Protein AF-A0A2P2PIE1-F1 (afdb_monomer_lite)

Foldseek 3Di:
DVVLCVVLVVLLVVLCDVQCDDPHHNDDPVSVVSSCCSSCPLQNQLLVLLLVLVVQLCVQDDPVLNVLLVVLLVVDDPCLNVCSVVSNDTPVSSVVSVVSSCVSRDPVNVVSCVVRRPVSVVVSVVSNVPDDD

Sequence (133 aa):
MVARVMALAPVLADVIVECLGPTRMIRGQPLHYKVWNGLWPLESRQTREFYCFGMETLLKLDLNGMRRFFEAFFDLDPYYWQGFLSSRLSLRELALLSLSLFGHASNHSRHDIITKCPLPLLEMMSNLALEPL

Secondary structure (DSSP, 8-state):
-HHHHHHHHHHHHHHHHHHT-SS----SHHHHHHHHHHHS-HHHHHHHHHHHHHHHHHHHS-HHHHHHHHHHHHTS-HHHHHHHHTT---HHHHHHHHHHHHHHS-HHHHHHHHHHSHHHHHHHHHHHHHS--

Structure (mmCIF, N/CA/C/O backbone):
data_AF-A0A2P2PIE1-F1
#
_entry.id   AF-A0A2P2PIE1-F1
#
loop_
_atom_site.group_PDB
_atom_site.id
_atom_site.type_symbol
_atom_site.label_atom_id
_atom_site.label_alt_id
_atom_site.label_comp_id
_atom_site.label_asym_id
_atom_site.label_entity_id
_atom_site.label_seq_id
_atom_site.pdbx_PDB_ins_code
_atom_site.Cartn_x
_atom_site.Cartn_y
_atom_site.Cartn_z
_atom_site.occupancy
_atom_site.B_iso_or_equiv
_atom_site.auth_seq_id
_atom_site.auth_comp_id
_atom_site.auth_asym_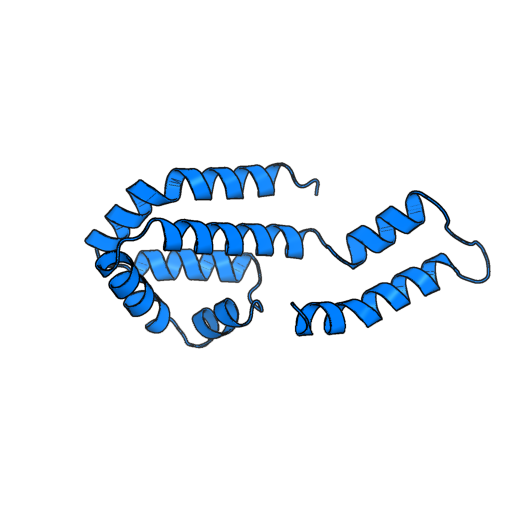id
_atom_site.auth_atom_id
_atom_site.pdbx_PDB_model_num
ATOM 1 N N . MET A 1 1 ? -12.417 4.280 -1.470 1.00 62.50 1 MET A N 1
ATOM 2 C CA . MET A 1 1 ? -12.864 4.804 -0.154 1.00 62.50 1 MET A CA 1
ATOM 3 C C . MET A 1 1 ? -14.132 4.128 0.363 1.00 62.50 1 MET A C 1
ATOM 5 O O . MET A 1 1 ? -14.072 3.589 1.456 1.00 62.50 1 MET A O 1
ATOM 9 N N . VAL A 1 2 ? -15.240 4.087 -0.391 1.00 82.31 2 VAL A N 1
ATOM 10 C CA . VAL A 1 2 ? -16.537 3.564 0.106 1.00 82.31 2 VAL A CA 1
ATOM 11 C C . VAL A 1 2 ? -16.484 2.097 0.559 1.00 82.31 2 VAL A C 1
ATOM 13 O O . VAL A 1 2 ? -16.923 1.793 1.662 1.00 82.31 2 VAL A O 1
ATOM 16 N N . ALA A 1 3 ? -15.887 1.200 -0.234 1.00 83.62 3 ALA A N 1
ATOM 17 C CA . ALA A 1 3 ? -15.801 -0.225 0.112 1.00 83.62 3 ALA A CA 1
ATOM 18 C C . ALA A 1 3 ? -15.079 -0.478 1.449 1.00 83.62 3 ALA A C 1
ATOM 20 O O . ALA A 1 3 ? -15.535 -1.271 2.266 1.00 83.62 3 ALA A O 1
ATOM 21 N N . ARG A 1 4 ? -13.986 0.254 1.708 1.00 80.31 4 ARG A N 1
ATOM 22 C CA . ARG A 1 4 ? -13.229 0.141 2.961 1.00 80.31 4 ARG A CA 1
ATOM 23 C C . ARG A 1 4 ? -14.016 0.664 4.160 1.00 80.31 4 ARG A C 1
ATOM 25 O O . ARG A 1 4 ? -13.983 0.047 5.214 1.00 80.31 4 ARG A O 1
ATOM 32 N N . VAL A 1 5 ? -14.738 1.774 3.994 1.00 87.19 5 VAL A N 1
ATOM 33 C CA . VAL A 1 5 ? -15.610 2.316 5.050 1.00 87.19 5 VAL A CA 1
ATOM 34 C C . VAL A 1 5 ? -16.696 1.304 5.414 1.00 87.19 5 VAL A C 1
ATOM 36 O O . VAL A 1 5 ? -16.896 1.032 6.592 1.00 87.19 5 VAL A O 1
ATOM 39 N N . MET A 1 6 ? -17.336 0.691 4.416 1.00 90.00 6 MET A N 1
ATOM 40 C CA . MET A 1 6 ? -18.358 -0.336 4.647 1.00 90.00 6 MET A CA 1
ATOM 41 C C . MET A 1 6 ? -17.786 -1.594 5.311 1.00 90.00 6 MET A C 1
ATOM 43 O O . MET A 1 6 ? -18.437 -2.166 6.177 1.00 90.00 6 MET A O 1
ATOM 47 N N . ALA A 1 7 ? -16.559 -1.994 4.963 1.00 86.94 7 ALA A N 1
ATOM 48 C CA . ALA A 1 7 ? -15.884 -3.124 5.601 1.00 86.94 7 ALA A CA 1
ATOM 49 C C . ALA A 1 7 ? -15.497 -2.849 7.068 1.00 86.94 7 ALA A C 1
ATOM 51 O O . ALA A 1 7 ? -15.537 -3.759 7.891 1.00 86.94 7 ALA A O 1
ATOM 52 N N . LEU A 1 8 ? -15.141 -1.604 7.409 1.00 88.69 8 LEU A N 1
ATOM 53 C CA . LEU A 1 8 ? -14.749 -1.211 8.770 1.00 88.69 8 LEU A CA 1
ATOM 54 C C . LEU A 1 8 ? -15.938 -0.864 9.678 1.00 88.69 8 LEU A C 1
ATOM 56 O O . LEU A 1 8 ? -15.798 -0.905 10.898 1.00 88.69 8 LEU A O 1
ATOM 60 N N . ALA A 1 9 ? -17.100 -0.535 9.112 1.00 91.62 9 ALA A N 1
ATOM 61 C CA . ALA A 1 9 ? -18.309 -0.209 9.866 1.00 91.62 9 ALA A CA 1
ATOM 62 C C . ALA A 1 9 ? -18.717 -1.275 10.912 1.00 91.62 9 ALA A C 1
ATOM 64 O O . ALA A 1 9 ? -18.940 -0.885 12.060 1.00 91.62 9 ALA A O 1
ATOM 65 N N . PRO A 1 10 ? -18.786 -2.586 10.592 1.00 92.12 10 PRO A N 1
ATOM 66 C CA . PRO A 1 10 ? -19.104 -3.604 11.597 1.00 92.12 10 PRO A CA 1
ATOM 67 C C . PRO A 1 10 ? -18.019 -3.720 12.675 1.00 92.12 10 PRO A C 1
ATOM 69 O O . PRO A 1 10 ? -18.345 -3.747 13.855 1.00 92.12 10 PRO A O 1
ATOM 72 N N . VAL A 1 11 ? -16.737 -3.666 12.293 1.00 89.44 11 VAL A N 1
ATOM 73 C CA . VAL A 1 11 ? -15.606 -3.709 13.241 1.00 89.44 11 VAL A CA 1
ATOM 74 C C . VAL A 1 11 ? -15.703 -2.571 14.260 1.00 89.44 11 VAL A C 1
ATOM 76 O O . VAL A 1 11 ? -15.516 -2.772 15.458 1.00 89.44 11 VAL A O 1
ATOM 79 N N . LEU A 1 12 ? -16.039 -1.367 13.796 1.00 90.88 12 LEU A N 1
ATOM 80 C CA . LEU A 1 12 ? -16.259 -0.215 14.662 1.00 90.88 12 LEU A CA 1
ATOM 81 C C . LEU A 1 12 ? -17.441 -0.425 15.615 1.00 90.88 12 LEU A C 1
ATOM 83 O O . LEU A 1 12 ? -17.337 -0.105 16.800 1.00 90.88 12 LEU A O 1
ATOM 87 N N . ALA A 1 13 ? -18.561 -0.934 15.099 1.00 91.88 13 ALA A N 1
ATOM 88 C CA . ALA A 1 13 ? -19.752 -1.189 15.899 1.00 91.88 13 ALA A CA 1
ATOM 89 C C . ALA A 1 13 ? -19.462 -2.190 17.028 1.00 91.88 13 ALA A C 1
ATOM 91 O O . ALA A 1 13 ? -19.819 -1.920 18.175 1.00 91.88 13 ALA A O 1
ATOM 92 N N . ASP A 1 14 ? -18.741 -3.272 16.732 1.00 90.62 14 ASP A N 1
ATOM 93 C CA . ASP A 1 14 ? -18.369 -4.296 17.712 1.00 9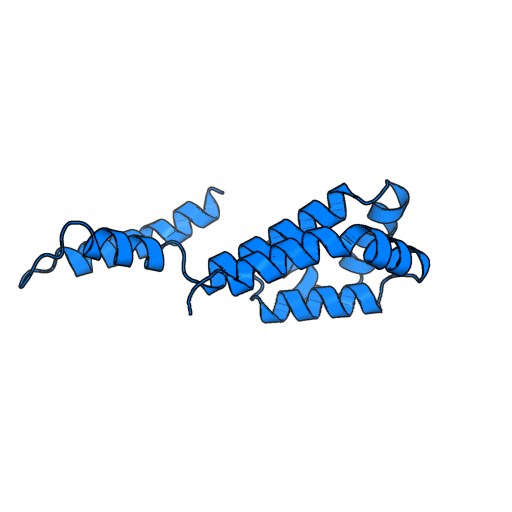0.62 14 ASP A CA 1
ATOM 94 C C . ASP A 1 14 ? -17.498 -3.720 18.838 1.00 90.62 14 ASP A C 1
ATOM 96 O O . ASP A 1 14 ? -17.779 -3.938 20.020 1.00 90.62 14 ASP A O 1
ATOM 100 N N . VAL A 1 15 ? -16.497 -2.897 18.498 1.00 89.12 15 VAL A N 1
ATOM 101 C CA . VAL A 1 15 ? -15.631 -2.235 19.493 1.00 89.12 15 VAL A CA 1
ATOM 102 C C . VAL A 1 15 ? -16.431 -1.288 20.393 1.00 89.12 15 VAL A C 1
ATOM 104 O O . VAL A 1 15 ? -16.184 -1.215 21.601 1.00 89.12 15 VAL A O 1
ATOM 107 N N . ILE A 1 16 ? -17.404 -0.562 19.834 1.00 88.50 16 ILE A N 1
ATOM 108 C CA . ILE A 1 16 ? -18.276 0.326 20.613 1.00 88.50 16 ILE A CA 1
ATOM 109 C C . ILE A 1 16 ? -19.158 -0.489 21.562 1.00 88.50 16 ILE A C 1
ATOM 111 O O . ILE A 1 16 ? -19.245 -0.146 22.742 1.00 88.50 16 ILE A O 1
ATOM 115 N N . VAL A 1 17 ? -19.779 -1.571 21.084 1.00 90.44 17 VAL A N 1
ATOM 116 C CA . VAL A 1 17 ? -20.626 -2.451 21.906 1.00 90.44 17 VAL A CA 1
ATOM 117 C C . VAL A 1 17 ? -19.829 -3.056 23.062 1.00 90.44 17 VAL A C 1
ATOM 119 O O . VAL A 1 17 ? -20.294 -3.011 24.202 1.00 90.44 17 VAL A O 1
ATOM 122 N N . GLU A 1 18 ? -18.608 -3.539 22.812 1.00 87.81 18 GLU A N 1
ATOM 123 C CA . GLU A 1 18 ? -17.710 -4.054 23.855 1.00 87.81 18 GLU A CA 1
ATOM 124 C C . GLU A 1 18 ? -17.418 -2.986 24.920 1.00 87.81 18 GLU A C 1
ATOM 126 O O . GLU A 1 18 ? -17.503 -3.241 26.123 1.00 87.81 18 GLU A O 1
ATOM 131 N N . CYS A 1 19 ? -17.115 -1.758 24.492 1.00 87.00 19 CYS A N 1
ATOM 132 C CA . CYS A 1 19 ? -16.806 -0.668 25.412 1.00 87.00 19 CYS A CA 1
ATOM 133 C C . CYS A 1 19 ? -18.023 -0.188 26.216 1.00 87.00 19 CYS A C 1
ATOM 135 O O . CYS A 1 19 ? -17.854 0.322 27.324 1.00 87.00 19 CYS A O 1
ATOM 137 N N . LEU A 1 20 ? -19.238 -0.336 25.685 1.00 87.31 20 LEU A N 1
ATOM 138 C CA . LEU A 1 20 ? -20.488 0.025 26.360 1.00 87.31 20 LEU A CA 1
ATOM 139 C C . LEU A 1 20 ? -21.022 -1.062 27.305 1.00 87.31 20 LEU A C 1
ATOM 141 O O . LEU A 1 20 ? -22.037 -0.822 27.955 1.00 87.31 20 LEU A O 1
ATOM 145 N N . GLY A 1 21 ? -20.356 -2.221 27.378 1.00 84.56 21 GLY A N 1
ATOM 146 C CA . GLY A 1 21 ? -20.833 -3.440 28.029 1.00 84.56 21 GLY A CA 1
ATOM 147 C C . GLY A 1 21 ? -21.450 -3.281 29.434 1.00 84.56 21 GLY A C 1
ATOM 148 O O . GLY A 1 21 ? -21.170 -2.327 30.164 1.00 84.56 21 GLY A O 1
ATOM 149 N N . PRO A 1 22 ? -22.272 -4.260 29.856 1.00 70.44 22 PRO A N 1
ATOM 150 C CA . PRO A 1 22 ? -23.240 -4.114 30.949 1.00 70.44 22 PRO A CA 1
ATOM 151 C C . PRO A 1 22 ? -22.618 -3.902 32.336 1.00 70.44 22 PRO A C 1
ATOM 153 O O . PRO A 1 22 ? -23.258 -3.331 33.215 1.00 70.44 22 PRO A O 1
ATOM 156 N N . THR A 1 23 ? -21.383 -4.357 32.550 1.00 71.94 23 THR A N 1
ATOM 157 C CA . THR A 1 23 ? -20.743 -4.352 33.874 1.00 71.94 23 THR A CA 1
ATOM 158 C C . THR A 1 23 ? -19.946 -3.077 34.139 1.00 71.94 23 THR A C 1
ATOM 160 O O . THR A 1 23 ? -19.939 -2.569 35.260 1.00 71.94 23 THR A O 1
ATOM 163 N N . ARG A 1 24 ? -19.239 -2.557 33.126 1.00 73.56 24 ARG A N 1
ATOM 164 C CA . ARG A 1 24 ? -18.421 -1.345 33.249 1.00 73.56 24 ARG A CA 1
ATOM 165 C C . ARG A 1 24 ? -18.213 -0.688 31.892 1.00 73.56 24 ARG A C 1
ATOM 167 O O . ARG A 1 24 ? -17.472 -1.183 31.051 1.00 73.56 24 ARG A O 1
ATOM 174 N N . MET A 1 25 ? -18.809 0.484 31.741 1.00 83.50 25 MET A N 1
ATOM 175 C CA . MET A 1 25 ? -18.710 1.290 30.534 1.00 83.50 25 MET A CA 1
ATOM 176 C C . MET A 1 25 ? -17.353 2.007 30.457 1.00 83.50 25 MET A C 1
ATOM 178 O O . MET A 1 25 ? -16.980 2.760 31.360 1.00 83.50 25 MET A O 1
ATOM 182 N N . ILE A 1 26 ? -16.627 1.798 29.362 1.00 85.06 26 ILE A N 1
ATOM 183 C CA . ILE A 1 26 ? -15.387 2.498 29.025 1.00 85.06 26 ILE A CA 1
ATOM 184 C C . ILE A 1 26 ? -15.759 3.799 28.302 1.00 85.06 26 ILE A C 1
ATOM 186 O O . ILE A 1 26 ? -16.471 3.786 27.301 1.00 85.06 26 ILE A O 1
ATOM 190 N N . ARG A 1 27 ? -15.293 4.944 28.813 1.00 82.06 27 ARG A N 1
ATOM 191 C CA . ARG A 1 27 ? -15.590 6.283 28.270 1.00 82.06 27 ARG A CA 1
ATOM 192 C C . ARG A 1 27 ? -14.322 7.117 28.132 1.00 82.06 27 ARG A C 1
ATOM 194 O O . ARG A 1 27 ? -13.343 6.872 28.829 1.00 82.06 27 ARG A O 1
ATOM 201 N N . GLY A 1 28 ? -14.372 8.145 27.288 1.00 87.44 28 GLY A N 1
ATOM 202 C CA . GLY A 1 28 ? -13.280 9.107 27.129 1.00 87.44 28 GLY A CA 1
ATOM 203 C C . GLY A 1 28 ? -12.077 8.522 26.387 1.00 87.44 28 GLY A C 1
ATOM 204 O O . GLY A 1 28 ? -12.241 7.782 25.419 1.00 87.44 28 GLY A O 1
ATOM 205 N N . GLN A 1 29 ? -10.868 8.857 26.842 1.00 88.81 29 GLN A N 1
ATOM 206 C CA . GLN A 1 29 ? -9.611 8.499 26.168 1.00 88.81 29 GLN A CA 1
ATOM 207 C C . GLN A 1 29 ? -9.443 6.988 25.895 1.00 88.81 29 GLN A C 1
ATOM 209 O O . GLN A 1 29 ? -9.104 6.636 24.767 1.00 88.81 29 GLN A O 1
ATOM 214 N N . PRO A 1 30 ? -9.743 6.068 26.836 1.00 88.00 30 PRO A N 1
ATOM 215 C CA . PRO A 1 30 ? -9.588 4.633 26.582 1.00 88.00 30 PRO A CA 1
ATOM 216 C C . PRO A 1 30 ? -10.543 4.077 25.513 1.00 88.00 30 PRO A C 1
ATOM 218 O O . PRO A 1 30 ? -10.157 3.188 24.757 1.00 88.00 30 PRO A O 1
ATOM 221 N N . LEU A 1 31 ? -11.769 4.611 25.419 1.00 88.00 31 LEU A N 1
ATOM 222 C CA . LEU A 1 31 ? -12.719 4.257 24.355 1.00 88.00 31 LEU A CA 1
ATOM 223 C C . LEU A 1 31 ? -12.184 4.725 22.999 1.00 88.00 31 LEU A C 1
ATOM 225 O O . LEU A 1 31 ? -12.139 3.943 22.054 1.00 88.00 31 LEU A O 1
ATOM 229 N N . HIS A 1 32 ? -11.746 5.985 22.923 1.00 87.81 32 HIS A N 1
ATOM 230 C CA . HIS A 1 32 ? -11.176 6.548 21.702 1.00 87.81 32 HIS A CA 1
ATOM 231 C C . HIS A 1 32 ? -9.960 5.743 21.230 1.00 87.81 32 HIS A C 1
ATOM 233 O O . HIS A 1 32 ? -9.874 5.401 20.058 1.00 87.81 32 HIS A O 1
ATOM 239 N N . TYR A 1 33 ? -9.057 5.379 22.144 1.00 88.81 33 TYR A N 1
ATOM 240 C CA . TYR A 1 33 ? -7.883 4.564 21.834 1.00 88.81 33 TYR A CA 1
ATOM 241 C C . TYR A 1 33 ? -8.254 3.185 21.268 1.00 88.81 33 TYR A C 1
ATOM 243 O O . TYR A 1 33 ? -7.722 2.783 20.233 1.00 88.81 33 TYR A O 1
ATOM 251 N N . LYS A 1 34 ? -9.205 2.477 21.897 1.00 87.81 34 LYS A N 1
ATOM 252 C CA . LYS A 1 34 ? -9.694 1.179 21.403 1.00 87.81 34 LYS A CA 1
ATOM 253 C C . LYS A 1 34 ? -10.330 1.295 20.017 1.00 87.81 34 LYS A C 1
ATOM 255 O O . LYS A 1 34 ? -9.982 0.531 19.123 1.00 87.81 34 LYS A O 1
ATOM 260 N N . VAL A 1 35 ? -11.218 2.271 19.831 1.00 89.06 35 VAL A N 1
ATOM 261 C CA . VAL A 1 35 ? -11.881 2.538 18.546 1.00 89.06 35 VAL A CA 1
ATOM 262 C C . VAL A 1 35 ? -10.863 2.875 17.457 1.00 89.06 35 VAL A C 1
ATOM 264 O O . VAL A 1 35 ? -10.917 2.313 16.365 1.00 89.06 35 VAL A O 1
ATOM 267 N N . TRP A 1 36 ? -9.905 3.751 17.759 1.00 88.94 36 TRP A N 1
ATOM 268 C CA . TRP A 1 36 ? -8.865 4.166 16.824 1.00 88.94 36 TRP A CA 1
ATOM 269 C C . TRP A 1 36 ? -7.989 2.994 16.378 1.00 88.94 36 TRP A C 1
ATOM 271 O O . TRP A 1 36 ? -7.734 2.831 15.187 1.00 88.94 36 TRP A O 1
ATOM 281 N N . ASN A 1 37 ? -7.578 2.136 17.312 1.00 87.75 37 ASN A N 1
ATOM 282 C CA . ASN A 1 37 ? -6.768 0.963 16.988 1.00 87.75 37 ASN A CA 1
ATOM 283 C C . ASN A 1 37 ? -7.558 -0.130 16.260 1.00 87.75 37 ASN A C 1
ATOM 285 O O . ASN A 1 37 ? -6.981 -0.814 15.420 1.00 87.75 37 ASN A O 1
ATOM 289 N N . GLY A 1 38 ? -8.861 -0.267 16.523 1.00 85.81 38 GLY A N 1
ATOM 290 C CA . GLY A 1 38 ? -9.732 -1.169 15.766 1.00 85.81 38 GLY A CA 1
ATOM 291 C C . GLY A 1 38 ? -9.952 -0.711 14.320 1.00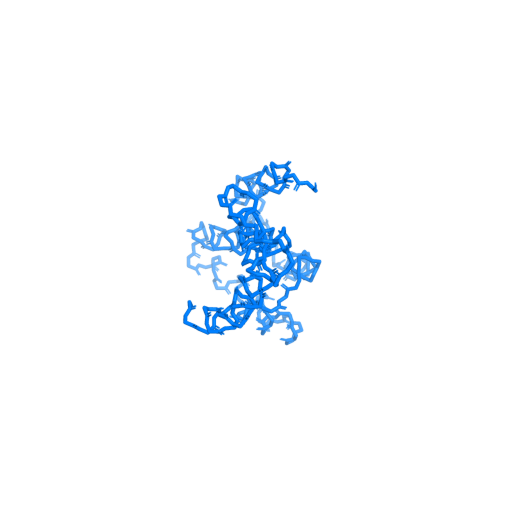 85.81 38 GLY A C 1
ATOM 292 O O . GLY A 1 38 ? -9.908 -1.518 13.397 1.00 85.81 38 GLY A O 1
ATOM 293 N N . LEU A 1 39 ? -10.139 0.593 14.102 1.00 87.38 39 LEU A N 1
ATOM 294 C CA . LEU A 1 39 ? -10.306 1.173 12.763 1.00 87.38 39 LEU A CA 1
ATOM 295 C C . LEU A 1 39 ? -9.005 1.219 11.960 1.00 87.38 39 LEU A C 1
ATOM 297 O O . LEU A 1 39 ? -9.013 1.099 10.733 1.00 87.38 39 LEU A O 1
ATOM 301 N N . TRP A 1 40 ? -7.897 1.471 12.649 1.00 86.62 40 TRP A N 1
ATOM 302 C CA . TRP A 1 40 ? -6.612 1.766 12.040 1.00 86.62 40 TRP A CA 1
ATOM 303 C C . TRP A 1 40 ? -5.502 0.977 12.738 1.00 86.62 40 TRP A C 1
ATOM 305 O O . TRP A 1 40 ? -4.684 1.570 13.452 1.00 86.62 40 TRP A O 1
ATOM 315 N N . PRO A 1 41 ? -5.470 -0.357 12.569 1.00 87.38 41 PRO A N 1
ATOM 316 C CA . PRO A 1 41 ? -4.433 -1.186 13.167 1.00 87.38 41 PRO A CA 1
ATOM 317 C C . PRO A 1 41 ? -3.063 -0.857 12.566 1.00 87.38 41 PRO A C 1
ATOM 319 O O . PRO A 1 41 ? -2.975 -0.322 11.456 1.00 87.38 41 PRO A O 1
ATOM 322 N N . LEU A 1 42 ? -1.999 -1.204 13.296 1.00 85.50 42 LEU A N 1
ATOM 323 C CA . LEU A 1 42 ? -0.612 -0.939 12.902 1.00 85.50 42 LEU A CA 1
ATOM 324 C C . LEU A 1 42 ? -0.327 -1.423 11.473 1.00 85.50 42 LEU A C 1
ATOM 326 O O . LEU A 1 42 ? 0.078 -0.642 10.623 1.00 85.50 42 LEU A O 1
ATOM 330 N N . GLU A 1 43 ? -0.668 -2.670 11.151 1.00 85.06 43 GLU A N 1
ATOM 331 C CA . GLU A 1 43 ? -0.437 -3.225 9.811 1.00 85.06 43 GLU A CA 1
ATOM 332 C C . GLU A 1 43 ? -1.139 -2.427 8.696 1.00 85.06 43 GLU A C 1
ATOM 334 O O . GLU A 1 43 ? -0.574 -2.227 7.620 1.00 85.06 43 GLU A O 1
ATOM 339 N N . SER A 1 44 ? -2.349 -1.909 8.943 1.00 85.38 44 SER A N 1
ATOM 340 C CA . SER A 1 44 ? -3.070 -1.083 7.962 1.00 85.38 44 SER A CA 1
ATOM 341 C C . SER A 1 44 ? -2.394 0.264 7.722 1.00 85.38 44 SER A C 1
ATOM 343 O O . SER A 1 44 ? -2.471 0.798 6.613 1.00 85.38 44 SER A O 1
ATOM 345 N N . ARG A 1 45 ? -1.750 0.824 8.748 1.00 87.62 45 ARG A N 1
ATOM 346 C CA . ARG A 1 45 ? -0.967 2.050 8.615 1.00 87.62 45 ARG A CA 1
ATOM 347 C C . ARG A 1 45 ? 0.291 1.807 7.796 1.00 87.62 45 ARG A C 1
ATOM 349 O O . ARG A 1 45 ? 0.488 2.469 6.784 1.00 87.62 45 ARG A O 1
ATOM 356 N N . GLN A 1 46 ? 1.057 0.786 8.162 1.00 87.31 46 GLN A N 1
ATOM 357 C CA . GLN A 1 46 ? 2.280 0.402 7.465 1.00 87.31 46 GLN A CA 1
ATOM 358 C C . GLN A 1 46 ? 2.011 0.079 5.989 1.00 87.31 46 GLN A C 1
ATOM 360 O O . GLN A 1 46 ? 2.706 0.550 5.089 1.00 87.31 46 GLN A O 1
ATOM 365 N N . THR A 1 47 ? 0.934 -0.665 5.730 1.00 88.56 47 THR A N 1
ATOM 366 C CA . THR A 1 47 ? 0.451 -0.971 4.379 1.00 88.56 47 THR A CA 1
ATOM 367 C C . THR A 1 47 ? 0.124 0.306 3.608 1.00 88.56 47 THR A C 1
ATOM 369 O O . THR A 1 47 ? 0.514 0.444 2.449 1.00 88.56 47 THR A O 1
ATOM 372 N N . ARG A 1 48 ? -0.555 1.276 4.237 1.00 89.12 48 ARG A N 1
ATOM 373 C CA . ARG A 1 48 ? -0.840 2.574 3.611 1.00 89.12 48 ARG A CA 1
ATOM 374 C C . ARG A 1 48 ? 0.436 3.325 3.245 1.00 89.12 48 ARG A C 1
ATOM 376 O O . ARG A 1 48 ? 0.483 3.851 2.138 1.00 89.12 48 ARG A O 1
ATOM 383 N N . GLU A 1 49 ? 1.434 3.373 4.122 1.00 88.88 49 GLU A N 1
ATOM 384 C CA . GLU A 1 49 ? 2.705 4.053 3.831 1.00 88.88 49 GLU A CA 1
ATOM 385 C C . GLU A 1 49 ? 3.391 3.452 2.599 1.00 88.88 49 GLU A C 1
ATOM 387 O O . GLU A 1 49 ? 3.903 4.179 1.751 1.00 88.88 49 GLU A O 1
ATOM 392 N N . PHE A 1 50 ? 3.292 2.135 2.417 1.00 87.75 50 PHE A N 1
ATOM 393 C CA . PHE A 1 50 ? 3.793 1.468 1.218 1.00 87.75 50 PHE A CA 1
ATOM 394 C C . PHE A 1 50 ? 3.036 1.867 -0.060 1.00 87.75 50 PHE A C 1
ATOM 396 O O . PHE A 1 50 ? 3.643 2.097 -1.108 1.00 87.75 50 PHE A O 1
ATOM 403 N N . TYR A 1 51 ? 1.705 1.977 0.005 1.00 88.31 51 TYR A N 1
ATOM 404 C CA . TYR A 1 51 ? 0.914 2.475 -1.126 1.00 88.31 51 TYR A CA 1
ATOM 405 C C . TYR A 1 51 ? 1.228 3.945 -1.436 1.00 88.31 51 TYR A C 1
ATOM 407 O O . TYR A 1 51 ? 1.336 4.297 -2.611 1.00 88.31 51 TYR A O 1
ATOM 415 N N . CYS A 1 52 ? 1.420 4.791 -0.417 1.00 88.62 52 CYS A N 1
ATOM 416 C CA . CYS A 1 52 ? 1.863 6.177 -0.596 1.00 88.62 52 CYS A CA 1
ATOM 417 C C . CYS A 1 52 ? 3.220 6.231 -1.308 1.00 88.62 52 CYS A C 1
ATOM 419 O O . CYS A 1 52 ? 3.338 6.893 -2.337 1.00 88.62 52 CYS A O 1
ATOM 421 N N . PHE A 1 53 ? 4.195 5.448 -0.839 1.00 87.44 53 PHE A N 1
ATOM 422 C CA . PHE A 1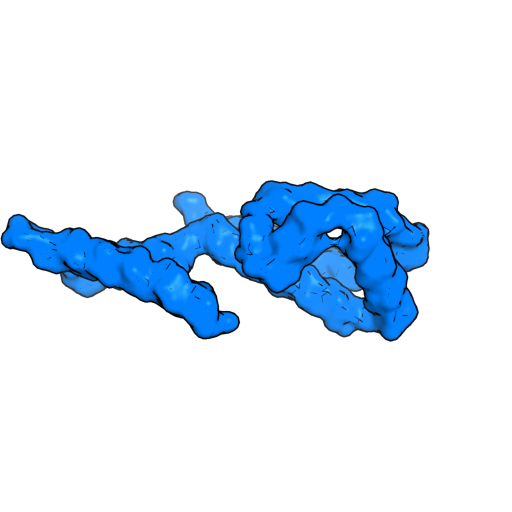 53 ? 5.506 5.307 -1.473 1.00 87.44 53 PHE A CA 1
ATOM 423 C C . PHE A 1 53 ? 5.405 4.933 -2.961 1.00 87.44 53 PHE A C 1
ATOM 425 O O . PHE A 1 53 ? 6.059 5.544 -3.814 1.00 87.44 53 PHE A O 1
ATOM 432 N N . GLY A 1 54 ? 4.572 3.940 -3.289 1.00 85.88 54 GLY A N 1
ATOM 433 C CA . GLY A 1 54 ? 4.350 3.518 -4.671 1.00 85.88 54 GLY A CA 1
ATOM 434 C C . GLY A 1 54 ? 3.780 4.646 -5.535 1.00 85.88 54 GLY A C 1
ATOM 435 O O . GLY A 1 54 ? 4.272 4.896 -6.635 1.00 85.88 54 GLY A O 1
ATOM 436 N N . MET A 1 55 ? 2.788 5.377 -5.022 1.00 87.81 55 MET A N 1
ATOM 437 C CA . MET A 1 55 ? 2.168 6.501 -5.730 1.00 87.81 55 MET A CA 1
ATOM 438 C C . MET A 1 55 ? 3.133 7.670 -5.944 1.00 87.81 55 MET A C 1
ATOM 440 O O . MET A 1 55 ? 3.208 8.210 -7.045 1.00 87.81 55 MET A O 1
ATOM 444 N N . GLU A 1 56 ? 3.906 8.048 -4.931 1.00 87.81 56 GLU A N 1
ATOM 445 C CA . GLU A 1 56 ? 4.914 9.105 -5.054 1.00 87.81 56 GLU A CA 1
ATOM 446 C C . GLU A 1 56 ? 6.029 8.730 -6.025 1.00 87.81 56 GLU A C 1
ATOM 448 O O . GLU A 1 56 ? 6.498 9.570 -6.794 1.00 87.81 56 GLU A O 1
ATOM 453 N N . THR A 1 57 ? 6.428 7.458 -6.032 1.00 83.44 57 THR A N 1
ATOM 454 C CA . THR A 1 57 ? 7.368 6.925 -7.018 1.00 83.44 57 THR A CA 1
ATOM 455 C C . THR A 1 57 ? 6.815 7.086 -8.431 1.00 83.44 57 THR A C 1
ATOM 457 O O . THR A 1 57 ? 7.507 7.627 -9.294 1.00 83.44 57 THR A O 1
ATOM 460 N N . LEU A 1 58 ? 5.560 6.688 -8.661 1.00 86.00 58 LEU A N 1
ATOM 461 C CA . LEU A 1 58 ? 4.893 6.838 -9.957 1.00 86.00 58 LEU A CA 1
ATOM 462 C C . LEU A 1 58 ? 4.850 8.302 -10.418 1.00 86.00 58 LEU A C 1
ATOM 464 O O . LEU A 1 58 ? 5.134 8.571 -11.581 1.00 86.00 58 LEU A O 1
ATOM 468 N N . LEU A 1 59 ? 4.577 9.249 -9.513 1.00 87.81 59 LEU A N 1
ATOM 469 C CA . LEU A 1 59 ? 4.542 10.686 -9.827 1.00 87.81 59 LEU A CA 1
ATOM 470 C C . LEU A 1 59 ? 5.899 11.262 -10.263 1.00 87.81 59 LEU A C 1
ATOM 472 O O . LEU A 1 59 ? 5.937 12.292 -10.934 1.00 87.81 59 LEU A O 1
ATOM 476 N N . LYS A 1 60 ? 7.016 10.625 -9.893 1.00 85.06 60 LYS A N 1
ATOM 477 C CA . LYS A 1 60 ? 8.368 11.068 -10.276 1.00 85.06 60 LYS A CA 1
ATOM 478 C C . LYS A 1 60 ? 8.836 10.486 -11.611 1.00 85.06 60 LYS A C 1
ATOM 480 O O . LYS A 1 60 ? 9.835 10.956 -12.173 1.00 85.06 60 LYS A O 1
ATOM 485 N N . LEU A 1 61 ? 8.172 9.453 -12.122 1.00 84.12 61 LEU A N 1
ATOM 486 C CA . LEU A 1 61 ? 8.509 8.843 -13.406 1.00 84.12 61 LEU A CA 1
ATOM 487 C C . LEU A 1 61 ? 7.995 9.710 -14.564 1.00 84.12 61 LEU A C 1
ATOM 489 O O . LEU A 1 61 ? 6.925 10.304 -14.501 1.00 84.12 61 LEU A O 1
ATOM 493 N N . ASP A 1 62 ? 8.778 9.791 -15.638 1.00 86.56 62 ASP A N 1
ATOM 494 C CA . ASP A 1 62 ? 8.333 10.396 -16.893 1.00 86.56 62 ASP A CA 1
ATOM 495 C C . ASP A 1 62 ? 7.416 9.422 -17.657 1.00 86.56 62 ASP A C 1
ATOM 497 O O . ASP A 1 62 ? 7.250 8.265 -17.268 1.00 86.56 62 ASP A O 1
ATOM 501 N N . LEU A 1 63 ? 6.827 9.855 -18.777 1.00 88.75 63 LEU A N 1
ATOM 502 C CA . LEU A 1 63 ? 5.907 9.015 -19.559 1.00 88.75 63 LEU A CA 1
ATOM 503 C C . LEU A 1 63 ? 6.534 7.671 -19.969 1.00 88.75 63 LEU A C 1
ATOM 505 O O . LEU A 1 63 ? 5.879 6.629 -19.903 1.00 88.75 63 LEU A O 1
ATOM 509 N N . ASN A 1 64 ? 7.807 7.686 -20.373 1.00 87.31 64 ASN A N 1
ATOM 510 C CA . ASN A 1 64 ? 8.514 6.473 -20.773 1.00 87.31 64 ASN A CA 1
ATOM 511 C C . ASN A 1 64 ? 8.849 5.591 -19.564 1.00 87.31 64 ASN A C 1
ATOM 513 O O . ASN A 1 64 ? 8.690 4.373 -19.643 1.00 87.31 64 ASN A O 1
ATOM 517 N N . GLY A 1 65 ? 9.267 6.184 -18.443 1.00 84.06 65 GLY A N 1
ATOM 518 C CA . GLY A 1 65 ? 9.489 5.482 -17.182 1.00 84.06 65 GLY A CA 1
ATOM 519 C C . GLY A 1 65 ? 8.228 4.809 -16.655 1.00 84.06 65 GLY A C 1
ATOM 520 O O . GLY A 1 65 ? 8.273 3.628 -16.322 1.00 84.06 65 GLY A O 1
ATOM 521 N N . MET A 1 66 ? 7.086 5.504 -16.666 1.00 87.81 66 MET A N 1
ATOM 522 C CA . MET A 1 66 ? 5.798 4.924 -16.276 1.00 87.81 66 MET A CA 1
ATOM 523 C C . MET A 1 66 ? 5.407 3.752 -17.177 1.00 87.81 66 MET A C 1
ATOM 525 O O . MET A 1 66 ? 4.970 2.723 -16.672 1.00 87.81 66 MET A O 1
ATOM 529 N N . ARG A 1 67 ? 5.590 3.863 -18.501 1.00 89.44 67 ARG A N 1
ATOM 530 C CA . ARG A 1 67 ? 5.271 2.764 -19.427 1.00 89.44 67 ARG A CA 1
ATOM 531 C C . ARG A 1 67 ? 6.085 1.509 -19.113 1.00 89.44 67 ARG A C 1
ATOM 533 O O . ARG A 1 67 ? 5.496 0.445 -18.968 1.00 89.44 67 ARG A O 1
ATOM 540 N N . ARG A 1 68 ? 7.406 1.645 -18.952 1.00 87.38 68 ARG A N 1
ATOM 541 C CA . ARG A 1 68 ? 8.289 0.518 -18.601 1.00 87.38 68 ARG A CA 1
ATOM 542 C C . ARG A 1 68 ? 7.963 -0.066 -17.227 1.00 87.38 68 ARG A C 1
ATOM 544 O O . ARG A 1 68 ? 8.035 -1.275 -17.045 1.00 87.38 68 ARG A O 1
ATOM 551 N N . PHE A 1 69 ? 7.617 0.790 -16.265 1.00 87.88 69 PHE A N 1
ATOM 552 C CA . PHE A 1 69 ? 7.197 0.360 -14.936 1.00 87.88 69 PHE A CA 1
ATOM 553 C C . PHE A 1 69 ? 5.939 -0.505 -15.014 1.00 87.88 69 PHE A C 1
ATOM 555 O O . PHE A 1 69 ? 5.934 -1.608 -14.479 1.00 87.88 69 PHE A O 1
ATOM 562 N N . PHE A 1 70 ? 4.892 -0.031 -15.696 1.00 90.25 70 PHE A N 1
ATOM 563 C CA . PHE A 1 70 ? 3.639 -0.777 -15.808 1.00 90.25 70 PHE A CA 1
ATOM 564 C C . PHE A 1 70 ? 3.788 -2.050 -16.640 1.00 90.25 70 PHE A C 1
ATOM 566 O O . PHE A 1 70 ? 3.164 -3.049 -16.307 1.00 90.25 70 PHE A O 1
ATOM 573 N N . GLU A 1 71 ? 4.642 -2.047 -17.664 1.00 90.56 71 GLU A N 1
ATOM 574 C CA . GLU A 1 71 ? 4.990 -3.254 -18.420 1.00 90.56 71 GLU A CA 1
ATOM 575 C C . GLU A 1 71 ? 5.589 -4.329 -17.502 1.00 90.56 71 GLU A C 1
ATOM 577 O O . GLU A 1 71 ? 5.046 -5.425 -17.424 1.00 90.56 71 GLU A O 1
ATOM 582 N N . ALA A 1 72 ? 6.616 -3.992 -16.714 1.00 89.00 72 ALA A N 1
ATOM 583 C CA . ALA A 1 72 ? 7.199 -4.923 -15.744 1.00 89.00 72 ALA A CA 1
ATOM 584 C C . ALA A 1 72 ? 6.227 -5.300 -14.611 1.00 89.00 72 ALA A C 1
ATOM 586 O O . ALA A 1 72 ? 6.274 -6.412 -14.100 1.00 89.00 72 ALA A O 1
ATOM 587 N N . PHE A 1 73 ? 5.348 -4.384 -14.200 1.00 90.50 73 PHE A N 1
ATOM 588 C CA . PHE A 1 73 ? 4.364 -4.613 -13.141 1.00 90.50 73 PHE A CA 1
ATOM 589 C C . PHE A 1 73 ? 3.262 -5.588 -13.558 1.00 90.50 73 PHE A C 1
ATOM 591 O O . PHE A 1 73 ? 2.888 -6.450 -12.767 1.00 90.50 73 PHE A O 1
ATOM 598 N N . PHE A 1 74 ? 2.750 -5.471 -14.785 1.00 91.44 74 PHE A N 1
ATOM 599 C CA . PHE A 1 74 ? 1.725 -6.379 -15.306 1.00 91.44 74 PHE A CA 1
ATOM 600 C C . PHE A 1 74 ? 2.288 -7.724 -15.778 1.00 91.44 74 PHE A C 1
ATOM 602 O O . PHE A 1 74 ? 1.513 -8.665 -15.928 1.00 91.44 74 PHE A O 1
ATOM 609 N N . ASP A 1 75 ? 3.606 -7.824 -15.965 1.00 90.69 75 ASP A N 1
ATOM 610 C CA . ASP A 1 75 ? 4.313 -9.085 -16.227 1.00 90.69 75 ASP A CA 1
ATOM 611 C C . ASP A 1 75 ? 4.509 -9.942 -14.957 1.00 90.69 75 ASP A C 1
ATOM 613 O O . ASP A 1 75 ? 4.789 -11.136 -15.037 1.00 90.69 75 ASP A O 1
ATOM 617 N N . LEU A 1 76 ? 4.324 -9.360 -13.762 1.00 89.00 76 LEU A N 1
ATOM 618 C CA . LEU A 1 76 ? 4.343 -10.112 -12.504 1.00 89.00 76 LEU A CA 1
ATOM 619 C C . LEU A 1 76 ? 3.170 -11.098 -12.410 1.00 89.00 76 LEU A C 1
ATOM 621 O O . LEU A 1 76 ? 2.145 -10.952 -13.078 1.00 89.00 76 LEU A O 1
ATOM 625 N N . ASP A 1 77 ? 3.295 -12.066 -11.493 1.00 89.62 77 ASP A N 1
ATOM 626 C CA . ASP A 1 77 ? 2.211 -13.006 -11.200 1.00 89.62 77 ASP A CA 1
ATOM 627 C C . ASP A 1 77 ? 0.884 -12.255 -10.938 1.00 89.62 77 ASP A C 1
ATOM 629 O O . ASP A 1 77 ? 0.874 -11.281 -10.166 1.00 89.62 77 ASP A O 1
ATOM 633 N N . PRO A 1 78 ? -0.239 -12.695 -11.548 1.00 90.94 78 PRO A N 1
ATOM 634 C CA . PRO A 1 78 ? -1.550 -12.080 -11.377 1.00 90.94 78 PRO A CA 1
ATOM 635 C C . PRO A 1 78 ? -1.961 -11.815 -9.937 1.00 90.94 78 PRO A C 1
ATOM 637 O O . PRO A 1 78 ? -2.607 -10.803 -9.668 1.00 90.94 78 PRO A O 1
ATOM 640 N N . TYR A 1 79 ? -1.549 -12.668 -9.004 1.00 91.56 79 TYR A N 1
ATOM 641 C CA . TYR A 1 79 ? -1.780 -12.485 -7.580 1.00 91.56 79 TYR A CA 1
ATOM 642 C C . TYR A 1 79 ? -1.260 -11.134 -7.068 1.00 91.56 79 TYR A C 1
ATOM 644 O O . TYR A 1 79 ? -1.966 -10.425 -6.346 1.00 91.56 79 TYR A O 1
ATOM 652 N N . TYR A 1 80 ? -0.050 -10.740 -7.475 1.00 88.75 80 TYR A N 1
ATOM 653 C CA . TYR A 1 80 ? 0.614 -9.536 -6.981 1.00 88.75 80 TYR A CA 1
ATOM 654 C C . TYR A 1 80 ? -0.003 -8.263 -7.550 1.00 88.75 80 TYR A C 1
ATOM 656 O O . TYR A 1 80 ? -0.395 -7.379 -6.786 1.00 88.75 80 TYR A O 1
ATOM 664 N N . TRP A 1 81 ? -0.140 -8.145 -8.872 1.00 89.94 81 TRP A N 1
ATOM 665 C CA . TRP A 1 81 ? -0.663 -6.902 -9.442 1.00 89.94 81 TRP A CA 1
ATOM 666 C C . TRP A 1 81 ? -2.159 -6.721 -9.149 1.00 89.94 81 TRP A C 1
ATOM 668 O O . TRP A 1 81 ? -2.587 -5.605 -8.841 1.00 89.94 81 TRP A O 1
ATOM 678 N N . GLN A 1 82 ? -2.960 -7.797 -9.140 1.00 91.50 82 GLN A N 1
ATOM 679 C CA . GLN A 1 82 ? -4.376 -7.721 -8.748 1.00 91.50 82 GLN A CA 1
ATOM 680 C C . GLN A 1 82 ? -4.520 -7.385 -7.266 1.00 91.50 82 GLN A C 1
ATOM 682 O O . GLN A 1 82 ? -5.356 -6.556 -6.889 1.00 91.50 82 GLN A O 1
ATOM 687 N N . GLY A 1 83 ? -3.699 -8.003 -6.415 1.00 90.75 83 GLY A N 1
ATOM 688 C CA . GLY A 1 83 ? -3.678 -7.732 -4.983 1.00 90.75 83 GLY A CA 1
ATOM 689 C C . GLY A 1 83 ? -3.323 -6.277 -4.682 1.00 90.75 83 GLY A C 1
ATOM 690 O O . GLY A 1 83 ? -3.989 -5.643 -3.862 1.00 90.75 83 GLY A O 1
ATOM 691 N N . PHE A 1 84 ? -2.318 -5.730 -5.370 1.00 89.00 84 PHE A N 1
ATOM 692 C CA . PHE A 1 84 ? -1.902 -4.337 -5.218 1.00 89.00 84 PHE A CA 1
ATOM 693 C C . PHE A 1 84 ? -3.021 -3.373 -5.628 1.00 89.00 84 PHE A C 1
ATOM 695 O O . PHE A 1 84 ? -3.418 -2.510 -4.846 1.00 89.00 84 PHE A O 1
ATOM 702 N N . LEU A 1 85 ? -3.607 -3.556 -6.818 1.00 88.50 85 LEU A N 1
ATOM 703 C CA . LEU A 1 85 ? -4.686 -2.688 -7.311 1.00 88.50 85 LEU A CA 1
ATOM 704 C C . LEU A 1 85 ? -5.960 -2.760 -6.458 1.00 88.50 85 LEU A C 1
ATOM 706 O O . LEU A 1 85 ? -6.717 -1.793 -6.396 1.00 88.50 85 LEU A O 1
ATOM 710 N N . SER A 1 86 ? -6.197 -3.889 -5.789 1.00 87.69 86 SER A N 1
ATOM 711 C CA . SER A 1 86 ? -7.340 -4.072 -4.888 1.00 87.69 86 SER A CA 1
ATOM 712 C C . SER A 1 86 ? -7.052 -3.709 -3.426 1.00 87.69 86 SER A C 1
ATOM 714 O O . SER A 1 86 ? -7.954 -3.810 -2.595 1.00 87.69 86 SER A O 1
ATOM 716 N N . SER A 1 87 ? -5.834 -3.267 -3.097 1.00 85.50 87 SER A N 1
ATOM 717 C CA . SER A 1 87 ? -5.395 -2.983 -1.724 1.00 85.50 87 SER A CA 1
ATOM 718 C C . SER A 1 87 ? -5.529 -4.178 -0.763 1.00 85.50 87 SER A C 1
ATOM 720 O O . SER A 1 87 ? -5.856 -3.995 0.408 1.00 85.50 87 SER A O 1
ATOM 722 N N . ARG A 1 88 ? -5.313 -5.407 -1.257 1.00 84.88 88 ARG A N 1
ATOM 723 C CA . ARG A 1 88 ? -5.491 -6.662 -0.495 1.00 84.88 88 ARG A CA 1
ATOM 724 C C . ARG A 1 88 ? -4.189 -7.316 -0.038 1.00 84.88 88 ARG A C 1
ATOM 726 O O . ARG A 1 88 ? -4.252 -8.265 0.733 1.00 84.88 88 ARG A O 1
ATOM 733 N N . LEU A 1 89 ? -3.042 -6.837 -0.519 1.00 87.75 89 LEU A N 1
ATOM 734 C CA . LEU A 1 89 ? -1.739 -7.373 -0.128 1.00 87.75 89 LEU A CA 1
ATOM 735 C C . LEU A 1 89 ? -1.344 -6.925 1.278 1.00 87.75 89 LEU A C 1
ATOM 737 O O . LEU A 1 89 ? -1.489 -5.752 1.628 1.00 87.75 89 LEU A O 1
ATOM 741 N N . SER A 1 90 ? -0.780 -7.861 2.033 1.00 88.00 90 SER A N 1
ATOM 742 C CA . SER A 1 90 ? -0.074 -7.605 3.287 1.00 88.00 90 SER A CA 1
ATOM 743 C C . SER A 1 90 ? 1.234 -6.846 3.050 1.00 88.00 90 SER A C 1
ATOM 745 O O . SER A 1 90 ? 1.795 -6.852 1.950 1.00 88.00 90 SER A O 1
ATOM 747 N N . LEU A 1 91 ? 1.789 -6.254 4.111 1.00 86.62 91 LEU A N 1
ATOM 748 C CA . LEU A 1 91 ? 3.084 -5.562 4.062 1.00 86.62 91 LEU A CA 1
ATOM 749 C C . LEU A 1 91 ? 4.201 -6.448 3.480 1.00 86.62 91 LEU A C 1
ATOM 751 O O . LEU A 1 91 ? 5.033 -5.995 2.694 1.00 86.62 91 LEU A O 1
ATOM 755 N N . ARG A 1 92 ? 4.207 -7.736 3.844 1.00 87.62 92 ARG A N 1
ATOM 756 C CA . ARG A 1 92 ? 5.203 -8.701 3.365 1.00 87.62 92 ARG A CA 1
ATOM 757 C C . ARG A 1 92 ? 5.067 -8.955 1.869 1.00 87.62 92 ARG A C 1
ATOM 759 O O . ARG A 1 92 ? 6.070 -9.003 1.163 1.00 87.62 92 ARG A O 1
ATOM 766 N N . GLU A 1 93 ? 3.844 -9.120 1.386 1.00 89.75 93 GLU A N 1
ATOM 767 C CA . GLU A 1 93 ? 3.584 -9.330 -0.039 1.00 89.75 93 GLU A CA 1
ATOM 768 C C . GLU A 1 93 ? 3.887 -8.081 -0.858 1.00 89.75 93 GLU A C 1
ATOM 770 O O . GLU A 1 93 ? 4.405 -8.197 -1.962 1.00 89.75 93 GLU A O 1
ATOM 775 N N . LEU A 1 94 ? 3.646 -6.897 -0.297 1.00 88.94 94 LEU A N 1
ATOM 776 C CA . LEU A 1 94 ? 4.045 -5.626 -0.889 1.00 88.94 94 LEU A CA 1
ATOM 777 C C . LEU A 1 94 ? 5.568 -5.507 -1.015 1.00 88.94 94 LEU A C 1
ATOM 779 O O . LEU A 1 94 ? 6.070 -5.146 -2.079 1.00 88.94 94 LEU A O 1
ATOM 783 N N . ALA A 1 95 ? 6.320 -5.888 0.019 1.00 86.94 95 ALA A N 1
ATOM 784 C CA . ALA A 1 95 ? 7.779 -5.933 -0.049 1.00 86.94 95 ALA A CA 1
ATOM 785 C C . ALA A 1 95 ? 8.279 -6.925 -1.117 1.00 86.94 95 ALA A C 1
ATOM 787 O O . ALA A 1 95 ? 9.183 -6.597 -1.890 1.00 86.94 95 ALA A O 1
ATOM 788 N N . LEU A 1 96 ? 7.666 -8.112 -1.204 1.00 89.31 96 LEU A N 1
ATOM 789 C CA . LEU A 1 96 ? 7.974 -9.107 -2.237 1.00 89.31 96 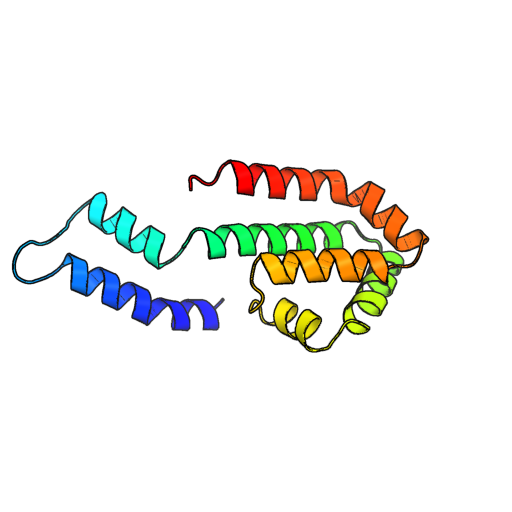LEU A CA 1
ATOM 790 C C . LEU A 1 96 ? 7.632 -8.606 -3.642 1.00 89.31 96 LEU A C 1
ATOM 792 O O . LEU A 1 96 ? 8.418 -8.821 -4.565 1.00 89.31 96 LEU A O 1
ATOM 796 N N . LEU A 1 97 ? 6.505 -7.912 -3.804 1.00 90.00 97 LEU A N 1
ATOM 797 C CA . LEU A 1 97 ? 6.109 -7.274 -5.055 1.00 90.00 97 LEU A CA 1
ATOM 798 C C . LEU A 1 97 ? 7.154 -6.247 -5.480 1.00 90.00 97 LEU A C 1
ATOM 800 O O . LEU A 1 97 ? 7.624 -6.309 -6.610 1.00 90.00 97 LEU A O 1
ATOM 804 N N . SER A 1 98 ? 7.579 -5.354 -4.583 1.00 85.50 98 SER A N 1
ATOM 805 C CA . SER A 1 98 ? 8.603 -4.349 -4.898 1.00 85.50 98 SER A CA 1
ATOM 806 C C . SER A 1 98 ? 9.947 -4.974 -5.262 1.00 85.50 98 SER A C 1
ATOM 808 O O . SER A 1 98 ? 10.592 -4.524 -6.209 1.00 85.50 98 SER A O 1
ATOM 810 N N . LEU A 1 99 ? 10.360 -6.039 -4.568 1.00 85.25 99 LEU A N 1
ATOM 811 C CA . LEU A 1 99 ? 11.583 -6.772 -4.902 1.00 85.25 99 LEU A CA 1
ATOM 812 C C . LEU A 1 99 ? 11.473 -7.453 -6.276 1.00 85.25 99 LEU A C 1
ATOM 814 O O . LEU A 1 99 ? 12.395 -7.369 -7.086 1.00 85.25 99 LEU A O 1
ATOM 818 N N . SER A 1 100 ? 10.333 -8.089 -6.553 1.00 86.62 100 SER A N 1
ATOM 819 C CA . SER A 1 100 ? 10.065 -8.777 -7.823 1.00 86.62 100 SER A CA 1
ATOM 820 C C . SER A 1 100 ? 9.999 -7.794 -8.986 1.00 86.62 100 SER A C 1
ATOM 822 O O . SER A 1 100 ? 10.562 -8.058 -10.048 1.00 86.62 100 SER A O 1
ATOM 824 N N . LEU A 1 101 ? 9.379 -6.635 -8.763 1.00 85.75 101 LEU A N 1
ATOM 825 C CA . LEU A 1 101 ? 9.295 -5.545 -9.722 1.00 85.75 101 LEU A CA 1
ATOM 826 C C . LEU A 1 101 ? 10.674 -4.962 -10.020 1.00 85.75 101 LEU A C 1
ATOM 828 O O . LEU A 1 101 ? 11.013 -4.749 -11.178 1.00 85.75 101 LEU A O 1
ATOM 832 N N . PHE A 1 102 ? 11.508 -4.759 -8.998 1.00 82.25 102 PHE A N 1
ATOM 833 C CA . PHE A 1 102 ? 12.893 -4.332 -9.190 1.00 82.25 102 PHE A CA 1
ATOM 834 C C . PHE A 1 102 ? 13.714 -5.381 -9.962 1.00 82.25 102 PHE A C 1
ATOM 836 O O . PHE A 1 102 ? 14.531 -5.032 -10.819 1.00 82.25 102 PHE A O 1
ATOM 843 N N . GLY A 1 103 ? 13.458 -6.668 -9.710 1.00 81.12 103 GLY A N 1
ATOM 844 C CA . GLY A 1 103 ? 14.035 -7.792 -10.446 1.00 81.12 103 GLY A CA 1
ATOM 845 C C . GLY A 1 103 ? 13.649 -7.814 -11.929 1.00 81.12 103 GLY A C 1
ATOM 846 O O . GLY A 1 103 ? 14.531 -7.972 -12.769 1.00 81.12 103 GLY A O 1
ATOM 847 N N . HIS A 1 104 ? 12.380 -7.583 -12.264 1.00 79.00 104 HIS A N 1
ATOM 848 C CA . HIS A 1 104 ? 11.890 -7.559 -13.653 1.00 79.00 104 HIS A CA 1
ATOM 849 C C . HIS A 1 104 ? 12.119 -6.214 -14.359 1.00 79.00 104 HIS A C 1
ATOM 851 O O . HIS A 1 104 ? 12.095 -6.137 -15.586 1.00 79.00 104 HIS A O 1
ATOM 857 N N . ALA A 1 105 ? 12.387 -5.143 -13.610 1.00 75.81 105 ALA A N 1
ATOM 858 C CA . ALA A 1 105 ? 12.641 -3.828 -14.175 1.00 75.81 105 ALA A CA 1
ATOM 859 C C . ALA A 1 105 ? 13.898 -3.826 -15.059 1.00 75.81 105 ALA A C 1
ATOM 861 O O . ALA A 1 105 ? 14.979 -4.267 -14.660 1.00 75.81 105 ALA A O 1
ATOM 862 N N . SER A 1 106 ? 13.769 -3.246 -16.254 1.00 72.19 106 SER A N 1
ATOM 863 C CA . SER A 1 106 ? 14.895 -2.996 -17.157 1.00 72.19 106 SER A CA 1
ATOM 864 C C . SER A 1 106 ? 15.959 -2.103 -16.505 1.00 72.19 106 SER A C 1
ATOM 866 O O . SER A 1 106 ? 15.648 -1.272 -15.651 1.00 72.19 106 SER A O 1
ATOM 868 N N . ASN A 1 107 ? 17.224 -2.220 -16.931 1.00 72.50 107 ASN A N 1
ATOM 869 C CA . ASN A 1 107 ? 18.348 -1.472 -16.340 1.00 72.50 107 ASN A CA 1
ATOM 870 C C . ASN A 1 107 ? 18.122 0.053 -16.290 1.00 72.50 107 ASN A C 1
ATOM 872 O O . ASN A 1 107 ? 18.537 0.702 -15.334 1.00 72.50 107 ASN A O 1
ATOM 876 N N . HIS A 1 108 ? 17.413 0.620 -17.272 1.00 67.00 108 HIS A N 1
ATOM 877 C CA . HIS A 1 108 ? 17.040 2.039 -17.267 1.00 67.00 108 HIS A CA 1
ATOM 878 C C . HIS A 1 108 ? 16.001 2.365 -16.185 1.00 67.00 108 HIS A C 1
ATOM 880 O O . HIS A 1 108 ? 16.108 3.373 -15.494 1.00 67.00 108 HIS A O 1
ATOM 886 N N . SER A 1 109 ? 15.011 1.494 -16.001 1.00 66.12 109 SER A N 1
ATOM 887 C CA . SER A 1 109 ? 13.969 1.665 -14.985 1.00 66.12 109 SER A CA 1
ATOM 888 C C . SER A 1 109 ? 14.534 1.484 -13.576 1.00 66.12 109 SER A C 1
ATOM 890 O O . SER A 1 109 ? 14.170 2.225 -12.671 1.00 66.12 109 SER A O 1
ATOM 892 N N . ARG A 1 110 ? 15.498 0.572 -13.389 1.00 73.69 110 ARG A N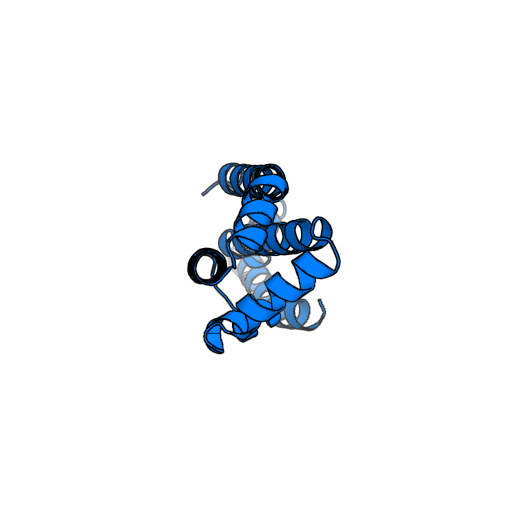 1
ATOM 893 C CA . ARG A 1 110 ? 16.253 0.457 -12.131 1.00 73.69 110 ARG A CA 1
ATOM 894 C C . ARG A 1 110 ? 17.017 1.738 -11.810 1.00 73.69 110 ARG A C 1
ATOM 896 O O . ARG A 1 110 ? 17.010 2.164 -10.663 1.00 73.69 110 ARG A O 1
ATOM 903 N N . HIS A 1 111 ? 17.631 2.373 -12.808 1.00 71.00 111 HIS A N 1
ATOM 904 C CA . HIS A 1 111 ? 18.318 3.651 -12.619 1.00 71.00 111 HIS A CA 1
ATOM 905 C C . HIS A 1 111 ? 17.343 4.778 -12.237 1.00 71.00 111 HIS A C 1
ATOM 907 O O . HIS A 1 111 ? 17.618 5.546 -11.315 1.00 71.00 111 HIS A O 1
ATOM 913 N N . ASP A 1 112 ? 16.176 4.846 -12.883 1.00 71.50 112 ASP A N 1
ATOM 914 C CA . ASP A 1 112 ? 15.120 5.804 -12.528 1.00 71.50 112 ASP A CA 1
ATOM 915 C C . ASP A 1 112 ? 14.619 5.587 -11.092 1.00 71.50 112 ASP A C 1
ATOM 917 O O . ASP A 1 112 ? 14.470 6.544 -10.337 1.00 71.50 112 ASP A O 1
ATOM 921 N N . ILE A 1 113 ? 14.427 4.330 -10.682 1.00 72.50 113 ILE A N 1
ATOM 922 C CA . ILE A 1 113 ? 14.021 3.966 -9.319 1.00 72.50 113 ILE A CA 1
ATOM 923 C C . ILE A 1 113 ? 15.107 4.367 -8.314 1.00 72.50 113 ILE A C 1
ATOM 925 O O . ILE A 1 113 ? 14.828 5.071 -7.350 1.00 72.50 113 ILE A O 1
ATOM 929 N N . ILE A 1 114 ? 16.367 3.995 -8.547 1.00 73.06 114 ILE A N 1
ATOM 930 C CA . ILE A 1 114 ? 17.479 4.299 -7.629 1.00 73.06 114 ILE A CA 1
ATOM 931 C C . ILE A 1 114 ? 17.676 5.810 -7.458 1.00 73.06 114 ILE A C 1
ATOM 933 O O . ILE A 1 114 ? 17.996 6.271 -6.365 1.00 73.06 114 ILE A O 1
ATOM 937 N N . THR A 1 115 ? 17.468 6.593 -8.516 1.00 74.44 115 THR A N 1
ATOM 938 C CA . THR A 1 115 ? 17.663 8.048 -8.464 1.00 74.44 115 THR A CA 1
ATOM 939 C C . THR A 1 115 ? 16.455 8.802 -7.904 1.00 74.44 115 THR A C 1
ATOM 941 O O . THR A 1 115 ? 16.636 9.841 -7.270 1.00 74.44 115 THR A O 1
ATOM 944 N N . LYS A 1 116 ? 15.226 8.299 -8.089 1.00 74.56 116 LYS A N 1
ATOM 945 C CA . LYS A 1 116 ? 13.985 9.025 -7.747 1.00 74.56 116 LYS A CA 1
ATOM 946 C C . LYS A 1 116 ? 13.249 8.493 -6.513 1.00 74.56 116 LYS A C 1
ATOM 948 O O . LYS A 1 116 ? 12.525 9.258 -5.868 1.00 74.56 116 LYS A O 1
ATOM 953 N N . CYS A 1 117 ? 13.468 7.233 -6.141 1.00 75.75 117 CYS A N 1
ATOM 954 C CA . CYS A 1 117 ? 12.855 6.591 -4.976 1.00 75.75 117 CYS A CA 1
ATOM 955 C C . CYS A 1 117 ? 13.577 6.739 -3.621 1.00 75.75 117 CYS A C 1
ATOM 957 O O . CYS A 1 117 ? 12.951 6.340 -2.641 1.00 75.75 117 CYS A O 1
ATOM 959 N N . PRO A 1 118 ? 14.805 7.285 -3.456 1.00 76.19 118 PRO A N 1
ATOM 960 C CA . PRO A 1 118 ? 15.448 7.252 -2.142 1.00 76.19 118 PRO A CA 1
ATOM 961 C C . PRO A 1 118 ? 14.745 8.164 -1.129 1.00 76.19 118 PRO A C 1
ATOM 963 O O . PRO A 1 118 ? 14.649 7.800 0.037 1.00 76.19 118 PRO A O 1
ATOM 966 N N . LEU A 1 119 ? 14.193 9.303 -1.572 1.00 77.88 119 LEU A N 1
ATOM 967 C CA . LEU A 1 119 ? 13.437 10.204 -0.692 1.00 77.88 119 LEU A CA 1
ATOM 968 C C . LEU A 1 119 ? 12.096 9.594 -0.229 1.00 77.88 119 LEU A C 1
ATOM 970 O O . LEU A 1 119 ? 11.926 9.464 0.979 1.00 77.88 119 LEU A O 1
ATOM 974 N N . PRO A 1 120 ? 11.191 9.128 -1.120 1.00 80.88 120 PRO A N 1
ATOM 975 C CA . PRO A 1 120 ? 9.931 8.504 -0.696 1.00 80.88 120 PRO A CA 1
ATOM 976 C C . PRO A 1 120 ? 10.145 7.231 0.126 1.00 80.88 120 PRO A C 1
ATOM 978 O O . PRO A 1 120 ? 9.382 6.929 1.038 1.00 80.88 120 PRO A O 1
ATOM 981 N N . LEU A 1 121 ? 11.196 6.463 -0.185 1.00 79.69 121 LEU A N 1
ATOM 982 C CA . LEU A 1 121 ? 11.529 5.261 0.573 1.00 79.69 121 LEU A CA 1
ATOM 983 C C . LEU A 1 121 ? 11.985 5.618 1.988 1.00 79.69 121 LEU A C 1
ATOM 985 O O . LEU A 1 121 ? 11.592 4.951 2.939 1.00 79.69 121 LEU A O 1
ATOM 989 N N . LEU A 1 122 ? 12.786 6.675 2.141 1.00 82.69 122 LEU A N 1
ATOM 990 C CA . LEU A 1 122 ? 13.211 7.153 3.452 1.00 82.69 122 LEU A CA 1
ATOM 991 C C . LEU A 1 122 ? 12.033 7.701 4.265 1.00 82.69 122 LEU A C 1
ATOM 993 O O . LEU A 1 122 ? 11.947 7.409 5.455 1.00 82.69 122 LEU A O 1
ATOM 997 N N . GLU A 1 123 ? 11.106 8.425 3.636 1.00 83.00 123 GLU A N 1
ATOM 998 C CA . GLU A 1 123 ? 9.869 8.888 4.279 1.00 83.00 123 GLU A CA 1
ATOM 999 C C . GLU A 1 123 ? 9.004 7.712 4.744 1.00 83.00 123 GLU A C 1
ATOM 1001 O O . GLU A 1 123 ? 8.625 7.660 5.914 1.00 83.00 123 GLU A O 1
ATOM 1006 N N . MET A 1 124 ? 8.789 6.711 3.885 1.00 86.88 124 MET A N 1
ATOM 1007 C CA . MET A 1 124 ? 8.084 5.482 4.253 1.00 86.88 124 MET A CA 1
ATOM 1008 C C . MET A 1 124 ? 8.763 4.788 5.440 1.00 86.88 124 MET A C 1
ATOM 1010 O O . MET A 1 124 ? 8.107 4.487 6.431 1.00 86.88 124 MET A O 1
ATOM 1014 N N . MET A 1 125 ? 10.079 4.558 5.379 1.00 84.56 125 MET A N 1
ATOM 1015 C CA . MET A 1 125 ? 10.826 3.889 6.453 1.00 84.56 125 MET A CA 1
ATOM 1016 C C . MET A 1 125 ? 10.809 4.685 7.763 1.00 84.56 125 MET A C 1
ATOM 1018 O O . MET A 1 125 ? 10.698 4.091 8.834 1.00 84.56 125 MET A O 1
ATOM 1022 N N . SER A 1 126 ? 10.884 6.016 7.689 1.00 83.06 126 SER A N 1
ATOM 1023 C CA . SER A 1 126 ? 10.734 6.902 8.845 1.00 83.06 126 SER A CA 1
ATOM 1024 C C . SER A 1 126 ? 9.346 6.760 9.463 1.00 83.06 126 SER A C 1
ATOM 1026 O O . SER A 1 126 ? 9.235 6.568 10.670 1.00 83.06 126 SER A O 1
ATOM 1028 N N . ASN A 1 127 ? 8.289 6.789 8.649 1.00 83.75 127 ASN A N 1
ATOM 1029 C CA . ASN A 1 127 ? 6.920 6.635 9.134 1.00 83.75 127 ASN A CA 1
ATOM 1030 C C . ASN A 1 127 ? 6.713 5.255 9.766 1.00 83.75 127 ASN A C 1
ATOM 1032 O O . ASN A 1 127 ? 6.183 5.183 10.866 1.00 83.75 127 ASN A O 1
ATOM 1036 N N . LEU A 1 128 ? 7.231 4.183 9.159 1.00 83.00 128 LEU A N 1
ATOM 1037 C CA . LEU A 1 128 ? 7.196 2.834 9.736 1.00 83.00 128 LEU A CA 1
ATOM 1038 C C . LEU A 1 128 ? 7.924 2.743 11.089 1.00 83.00 128 LEU A C 1
ATOM 1040 O O . LEU A 1 128 ? 7.465 2.028 11.973 1.00 83.00 128 LEU A O 1
ATOM 1044 N N . ALA A 1 129 ? 9.046 3.451 11.256 1.00 81.06 129 ALA A N 1
ATOM 1045 C CA . ALA A 1 129 ? 9.823 3.462 12.498 1.00 81.06 129 ALA A CA 1
ATOM 1046 C C . ALA A 1 129 ? 9.198 4.331 13.604 1.00 81.06 129 ALA A C 1
ATOM 1048 O O . ALA A 1 129 ? 9.441 4.092 14.787 1.00 81.06 129 ALA A O 1
ATOM 1049 N N . LEU A 1 130 ? 8.417 5.346 13.226 1.00 78.94 130 LEU A N 1
ATOM 1050 C CA . LEU A 1 130 ? 7.711 6.235 14.150 1.00 78.94 130 LEU A CA 1
ATOM 1051 C C . LEU A 1 130 ? 6.403 5.632 14.673 1.00 78.94 130 LEU A C 1
ATOM 1053 O O . LEU A 1 130 ? 5.855 6.146 15.649 1.00 78.94 130 LEU A O 1
ATOM 1057 N N . GLU A 1 131 ? 5.895 4.561 14.059 1.00 70.94 131 GLU A N 1
ATOM 1058 C CA . GLU A 1 131 ? 4.717 3.867 14.565 1.00 70.94 131 GLU A CA 1
ATOM 1059 C C . GLU A 1 131 ? 5.086 2.946 15.735 1.00 70.94 131 GLU A C 1
ATOM 1061 O O . GLU A 1 131 ? 5.824 1.977 15.547 1.00 70.94 131 GLU A O 1
ATOM 1066 N N . PRO A 1 132 ? 4.596 3.230 16.957 1.00 57.47 132 PRO A N 1
ATOM 1067 C CA . PRO A 1 132 ? 4.902 2.400 18.112 1.00 57.47 132 PRO A CA 1
ATOM 1068 C C . PRO A 1 132 ? 4.285 1.003 17.941 1.00 57.47 132 PRO A C 1
ATOM 1070 O O . PRO A 1 132 ? 3.106 0.886 17.595 1.00 57.47 132 PRO A O 1
ATOM 1073 N N . LEU A 1 133 ? 5.111 -0.024 18.181 1.00 50.31 133 LEU A N 1
ATOM 1074 C CA . LEU A 1 133 ? 4.739 -1.445 18.262 1.00 50.31 133 LEU A CA 1
ATOM 1075 C C . LEU A 1 133 ? 3.743 -1.720 19.397 1.00 50.31 133 LEU A C 1
ATOM 1077 O O . LEU A 1 133 ? 3.918 -1.136 20.493 1.00 50.31 133 LEU A O 1
#

Organism: Rhizophora mucronata (NCBI:txid61149)

Radius of gyration: 18.92 Å; chains: 1; bounding box: 42×24×55 Å

pLDDT: mean 84.34, std 7.2, range [50.31, 92.12]

InterPro domains:
  IPR010108 Lycopene cyclase, beta/epsilon [PTHR39757] (1-128)